Protein AF-A0A969BAE3-F1 (afdb_monomer)

Structure (mmCIF, N/CA/C/O backbone):
data_AF-A0A969BAE3-F1
#
_entry.id   AF-A0A969BAE3-F1
#
loop_
_atom_site.group_PDB
_atom_site.id
_atom_site.type_symbol
_atom_site.label_atom_id
_atom_site.label_alt_id
_atom_site.label_comp_id
_atom_site.label_asym_id
_atom_site.label_entity_id
_atom_site.label_seq_id
_atom_site.pdbx_PDB_ins_code
_atom_site.Cartn_x
_atom_site.Cartn_y
_atom_site.Cartn_z
_atom_site.occupancy
_atom_site.B_iso_or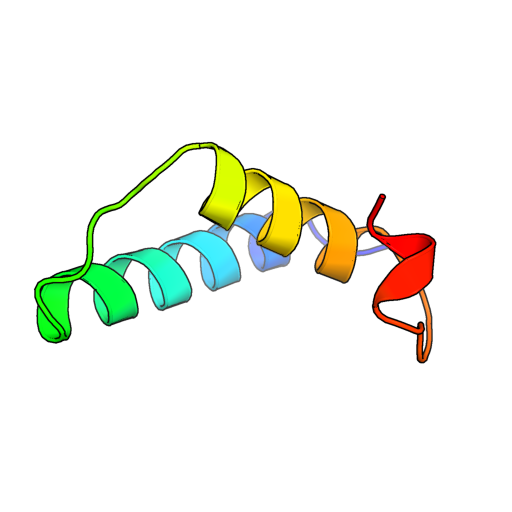_equiv
_atom_site.auth_seq_id
_atom_site.auth_comp_id
_atom_site.auth_asym_id
_atom_site.auth_atom_id
_atom_site.pdbx_PDB_model_num
ATOM 1 N N . MET A 1 1 ? 0.700 -0.719 -19.667 1.00 53.00 1 MET A N 1
ATOM 2 C CA . MET A 1 1 ? -0.117 0.378 -19.102 1.00 53.00 1 MET A CA 1
ATOM 3 C C . MET A 1 1 ? -1.105 -0.242 -18.123 1.00 53.00 1 MET A C 1
ATOM 5 O O . MET A 1 1 ? -2.017 -0.938 -18.560 1.00 53.00 1 MET A O 1
ATOM 9 N N . LEU A 1 2 ? -0.873 -0.100 -16.817 1.00 60.00 2 LEU A N 1
ATOM 10 C CA . LEU A 1 2 ? -1.857 -0.511 -15.812 1.00 60.00 2 LEU A CA 1
ATOM 11 C C . LEU A 1 2 ? -3.055 0.436 -15.904 1.00 60.00 2 LEU A C 1
ATOM 13 O O . LEU A 1 2 ? -2.874 1.648 -15.989 1.00 60.00 2 LEU A O 1
ATOM 17 N N . ARG A 1 3 ? -4.268 -0.118 -15.951 1.00 74.12 3 ARG A N 1
ATOM 18 C CA . ARG A 1 3 ? -5.500 0.680 -15.969 1.00 74.12 3 ARG A CA 1
ATOM 19 C C . ARG A 1 3 ? -5.677 1.313 -14.589 1.00 74.12 3 ARG A C 1
ATOM 21 O O . ARG A 1 3 ? -5.447 0.630 -13.590 1.00 74.12 3 ARG A O 1
ATOM 28 N N . GLU A 1 4 ? -6.078 2.581 -14.523 1.00 72.31 4 GLU A N 1
ATOM 29 C CA . GLU A 1 4 ? -6.305 3.284 -13.247 1.00 72.31 4 GLU A CA 1
ATOM 30 C C . GLU A 1 4 ? -7.276 2.508 -12.341 1.00 72.31 4 GLU A C 1
ATOM 32 O O . GLU A 1 4 ? -7.002 2.333 -11.153 1.00 72.31 4 GLU A O 1
ATOM 37 N N . ASP A 1 5 ? -8.290 1.876 -12.940 1.00 82.62 5 ASP A N 1
ATOM 38 C CA . ASP A 1 5 ? -9.240 0.978 -12.269 1.00 82.62 5 ASP A CA 1
ATOM 39 C C . ASP A 1 5 ? -8.562 -0.145 -11.462 1.00 82.62 5 ASP A C 1
ATOM 41 O O . ASP A 1 5 ? -9.035 -0.549 -10.395 1.00 82.62 5 ASP A O 1
ATOM 45 N N . THR A 1 6 ? -7.437 -0.678 -11.952 1.00 89.06 6 THR A N 1
ATOM 46 C CA . THR A 1 6 ? -6.688 -1.736 -11.261 1.00 89.06 6 THR A CA 1
ATOM 47 C C . THR A 1 6 ? -6.031 -1.201 -9.993 1.00 89.06 6 THR A C 1
ATOM 49 O O . THR A 1 6 ? -6.088 -1.869 -8.961 1.00 89.06 6 THR A O 1
ATOM 52 N N . ARG A 1 7 ? -5.455 0.006 -10.032 1.00 90.12 7 ARG A N 1
ATOM 53 C CA . ARG A 1 7 ? -4.803 0.610 -8.859 1.00 90.12 7 ARG A CA 1
ATOM 54 C C . ARG A 1 7 ? -5.813 0.901 -7.756 1.00 90.12 7 ARG A C 1
ATOM 56 O O . ARG A 1 7 ? -5.573 0.551 -6.600 1.00 90.12 7 ARG A O 1
ATOM 63 N N . GLU A 1 8 ? -6.969 1.454 -8.109 1.00 93.12 8 GLU A N 1
ATOM 64 C CA . GLU A 1 8 ? -8.044 1.705 -7.145 1.00 93.12 8 GLU A CA 1
ATOM 65 C C . GLU A 1 8 ? -8.580 0.408 -6.527 1.00 93.12 8 GLU A C 1
ATOM 67 O O . GLU A 1 8 ? -8.724 0.307 -5.304 1.00 93.12 8 GLU A O 1
ATOM 72 N N . THR A 1 9 ? -8.802 -0.616 -7.356 1.00 95.31 9 THR A N 1
ATOM 73 C CA . THR A 1 9 ? -9.282 -1.929 -6.903 1.00 95.31 9 THR A CA 1
ATOM 74 C C . THR A 1 9 ? -8.309 -2.569 -5.915 1.00 95.31 9 THR A C 1
ATOM 76 O O . THR A 1 9 ? -8.709 -3.014 -4.838 1.00 95.31 9 THR A O 1
ATOM 79 N N . VAL A 1 10 ? -7.016 -2.582 -6.240 1.00 95.69 10 VAL A N 1
ATOM 80 C CA . VAL A 1 10 ? -5.981 -3.161 -5.374 1.00 95.69 10 VAL A CA 1
ATOM 81 C C . VAL A 1 10 ? -5.865 -2.379 -4.067 1.00 95.69 10 VAL A C 1
ATOM 83 O O . VAL A 1 10 ? -5.792 -2.985 -2.995 1.00 95.69 10 VAL A O 1
ATOM 86 N N . LYS A 1 11 ? -5.908 -1.043 -4.122 1.00 95.94 11 LYS A N 1
ATOM 87 C CA . LYS A 1 11 ? -5.883 -0.196 -2.923 1.00 95.94 11 LYS A CA 1
ATOM 88 C C . LYS A 1 11 ? -7.064 -0.490 -2.000 1.00 95.94 11 LYS A C 1
ATOM 90 O O . LYS A 1 11 ? -6.875 -0.569 -0.783 1.00 95.94 11 LYS A O 1
ATOM 95 N N . LYS A 1 12 ? -8.260 -0.708 -2.556 1.00 97.25 12 LYS A N 1
ATOM 96 C CA . LYS A 1 12 ? -9.447 -1.116 -1.792 1.00 97.25 12 LYS A CA 1
ATOM 97 C C . LYS A 1 12 ? -9.240 -2.475 -1.118 1.00 97.25 12 LYS A C 1
ATOM 99 O O . LYS A 1 12 ? -9.381 -2.559 0.100 1.00 97.25 12 LYS A O 1
ATOM 104 N N . ILE A 1 13 ? -8.813 -3.492 -1.870 1.00 97.75 13 ILE A N 1
ATOM 105 C CA . ILE A 1 13 ? -8.542 -4.844 -1.342 1.00 97.75 13 ILE A CA 1
ATOM 106 C C . ILE A 1 13 ? -7.512 -4.795 -0.207 1.00 97.75 13 ILE A C 1
ATOM 108 O O . ILE A 1 13 ? -7.700 -5.406 0.847 1.00 97.75 13 ILE A O 1
ATOM 112 N N . PHE A 1 14 ? -6.425 -4.046 -0.394 1.00 97.94 14 PHE A N 1
ATOM 113 C CA . PHE A 1 14 ? -5.386 -3.915 0.621 1.00 97.94 14 PHE A CA 1
ATOM 114 C C . PHE A 1 14 ? -5.892 -3.186 1.872 1.00 97.94 14 PHE A C 1
ATOM 116 O O . PHE A 1 14 ? -5.595 -3.602 2.992 1.00 97.94 14 PHE A O 1
ATOM 123 N N . THR A 1 15 ? -6.708 -2.144 1.702 1.00 98.06 15 THR A N 1
ATOM 124 C CA . THR A 1 15 ? -7.317 -1.412 2.822 1.00 98.06 15 THR A CA 1
ATOM 125 C C . THR A 1 15 ? -8.231 -2.318 3.646 1.00 98.06 15 THR A C 1
ATOM 127 O O . THR A 1 15 ? -8.081 -2.373 4.868 1.00 98.06 15 THR A O 1
ATOM 130 N N . GLU A 1 16 ? -9.116 -3.073 2.991 1.00 98.50 16 GLU A N 1
ATOM 131 C CA . GLU A 1 16 ? -10.013 -4.040 3.642 1.00 98.50 16 GLU A CA 1
ATOM 132 C C . GLU A 1 16 ? -9.224 -5.129 4.385 1.00 98.50 16 GLU A C 1
ATOM 134 O O . GLU A 1 16 ? -9.574 -5.518 5.502 1.00 98.50 16 GLU A O 1
ATOM 139 N N . TYR A 1 17 ? -8.112 -5.596 3.805 1.00 98.50 17 TYR A N 1
ATOM 140 C CA . TYR A 1 17 ? -7.215 -6.543 4.464 1.00 98.50 17 TYR A CA 1
ATOM 141 C C . TYR A 1 17 ? -6.619 -5.968 5.757 1.00 98.50 17 TYR A C 1
ATOM 143 O O . TYR A 1 17 ? -6.649 -6.637 6.795 1.00 98.50 17 TYR A O 1
ATOM 151 N N . LEU A 1 18 ? -6.099 -4.735 5.718 1.00 98.50 18 LEU A N 1
ATOM 152 C CA . LEU A 1 18 ? -5.529 -4.081 6.899 1.00 98.50 18 LEU A CA 1
ATOM 153 C C . LEU A 1 18 ? -6.583 -3.909 7.998 1.00 98.50 18 LEU A C 1
ATOM 155 O O . LEU A 1 18 ? -6.309 -4.247 9.148 1.00 98.50 18 LEU A O 1
ATOM 159 N N . GLU A 1 19 ? -7.790 -3.459 7.650 1.00 98.19 19 GLU A N 1
ATOM 160 C CA . GLU A 1 19 ? -8.905 -3.315 8.597 1.00 98.19 19 GLU A CA 1
ATOM 161 C C . GLU A 1 19 ? -9.278 -4.644 9.247 1.00 98.19 19 GLU A C 1
ATOM 163 O O . GLU A 1 19 ? -9.308 -4.746 10.474 1.00 98.19 19 GLU A O 1
ATOM 168 N N . LYS A 1 20 ? -9.491 -5.687 8.437 1.00 98.56 20 LYS A N 1
ATOM 169 C CA . LYS A 1 20 ? -9.870 -7.021 8.918 1.00 98.56 20 LYS A CA 1
ATOM 170 C C . LYS A 1 20 ? -8.825 -7.621 9.861 1.00 98.56 20 LYS A C 1
ATOM 172 O O . LYS A 1 20 ? -9.163 -8.440 10.714 1.00 98.56 20 LYS A O 1
ATOM 177 N N . LYS A 1 21 ? -7.556 -7.241 9.703 1.00 98.25 21 LYS A N 1
ATOM 178 C CA . LYS A 1 21 ? -6.441 -7.685 10.551 1.00 98.25 21 LYS A CA 1
ATOM 179 C C . LYS A 1 21 ? -6.107 -6.719 11.693 1.00 98.25 21 LYS A C 1
ATOM 181 O O . LYS A 1 21 ? -5.185 -7.000 12.455 1.00 98.25 21 LYS A O 1
ATOM 186 N N . GLY A 1 22 ? -6.821 -5.598 11.823 1.00 97.88 22 GLY A N 1
ATOM 187 C CA . GLY A 1 22 ? -6.530 -4.569 12.826 1.00 97.88 22 GLY A CA 1
ATOM 188 C C . GLY A 1 22 ? -5.173 -3.885 12.621 1.00 97.88 22 GLY A C 1
ATOM 189 O O . GLY A 1 22 ? -4.568 -3.389 13.569 1.00 97.88 22 GLY A O 1
ATOM 190 N N . HIS A 1 23 ? -4.649 -3.890 11.396 1.00 98.38 23 HIS A N 1
ATOM 191 C CA . HIS A 1 23 ? -3.387 -3.249 11.057 1.00 98.38 23 HIS A CA 1
ATOM 192 C C . HIS A 1 23 ? -3.583 -1.763 10.755 1.00 98.38 23 HIS A C 1
ATOM 194 O O . HIS A 1 23 ? -4.590 -1.335 10.190 1.00 98.38 23 HIS A O 1
ATOM 200 N N . ARG A 1 24 ? -2.575 -0.957 11.101 1.00 97.94 24 ARG A N 1
ATOM 201 C CA . ARG A 1 24 ? -2.590 0.478 10.814 1.00 97.94 24 ARG A CA 1
ATOM 202 C C . ARG A 1 24 ? -2.496 0.722 9.309 1.00 97.94 24 ARG A C 1
ATOM 204 O O . ARG A 1 24 ? -1.634 0.166 8.632 1.00 97.94 24 ARG A O 1
ATOM 211 N N . LYS A 1 25 ? -3.343 1.624 8.823 1.00 98.06 25 LYS A N 1
ATOM 212 C CA . LYS A 1 25 ? -3.260 2.216 7.488 1.00 98.06 25 LYS A CA 1
ATOM 213 C C . LYS A 1 25 ? -2.272 3.375 7.553 1.00 98.06 25 LYS A C 1
ATOM 215 O O . LYS A 1 25 ? -2.609 4.419 8.106 1.00 98.06 25 LYS A O 1
ATOM 220 N N . THR A 1 26 ? -1.057 3.179 7.061 1.00 97.81 26 THR A N 1
ATOM 221 C CA . THR A 1 26 ? -0.020 4.218 7.087 1.00 97.81 26 THR A CA 1
ATOM 222 C C . THR A 1 26 ? 0.357 4.629 5.665 1.00 97.81 26 THR A C 1
ATOM 224 O O . THR A 1 26 ? 0.235 3.795 4.761 1.00 97.81 26 THR A O 1
ATOM 227 N N . PRO A 1 27 ? 0.788 5.882 5.437 1.00 96.81 27 PRO A N 1
ATOM 228 C CA . PRO A 1 27 ? 1.208 6.341 4.114 1.00 96.81 27 PRO A CA 1
ATOM 229 C C . PRO A 1 27 ? 2.289 5.454 3.488 1.00 96.81 27 PRO A C 1
ATOM 231 O O . PRO A 1 27 ? 2.205 5.145 2.305 1.00 96.81 27 PRO A O 1
ATOM 234 N N . GLU A 1 28 ? 3.235 4.955 4.286 1.00 95.56 28 GLU A N 1
ATOM 235 C CA . GLU A 1 28 ? 4.351 4.118 3.825 1.00 95.56 28 GLU A CA 1
ATOM 236 C C . GLU A 1 28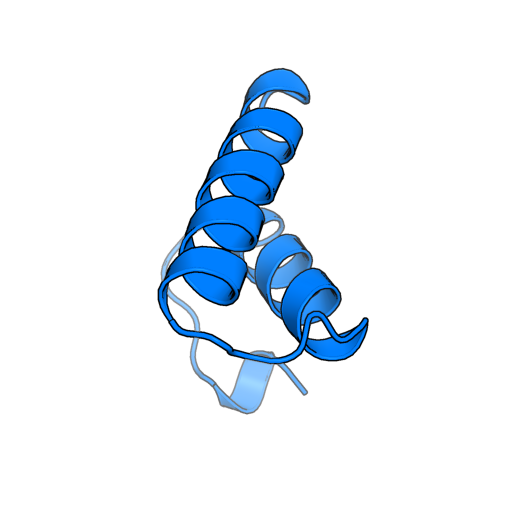 ? 3.857 2.796 3.228 1.00 95.56 28 GLU A C 1
ATOM 238 O O . GLU A 1 28 ? 4.375 2.330 2.220 1.00 95.56 28 GLU A O 1
ATOM 243 N N . ARG A 1 29 ? 2.801 2.202 3.800 1.00 96.19 29 ARG A N 1
ATOM 244 C CA . ARG A 1 29 ? 2.210 0.969 3.258 1.00 96.19 29 ARG A CA 1
ATOM 245 C C . ARG A 1 29 ? 1.572 1.188 1.889 1.00 96.19 29 ARG A C 1
ATOM 247 O O . ARG A 1 29 ? 1.621 0.286 1.058 1.00 96.19 29 ARG A O 1
ATOM 254 N N . TYR A 1 30 ? 0.967 2.353 1.664 1.00 96.19 30 TYR A N 1
ATOM 255 C CA . TYR A 1 30 ? 0.398 2.691 0.360 1.00 96.19 30 TYR A CA 1
ATOM 256 C C . TYR A 1 30 ? 1.481 3.095 -0.639 1.00 96.19 30 TYR A C 1
ATOM 258 O O . TYR A 1 30 ? 1.391 2.685 -1.786 1.00 96.19 30 TYR A O 1
ATOM 266 N N . ALA A 1 31 ? 2.534 3.789 -0.198 1.00 93.12 31 ALA A N 1
ATOM 267 C CA . ALA A 1 31 ? 3.683 4.106 -1.042 1.00 93.12 31 ALA A CA 1
ATOM 268 C C . ALA A 1 31 ? 4.368 2.833 -1.568 1.00 93.12 31 ALA A C 1
ATOM 270 O O . ALA A 1 31 ? 4.636 2.733 -2.759 1.00 93.12 31 ALA A O 1
ATOM 271 N N . ILE A 1 32 ? 4.560 1.818 -0.713 1.00 92.69 32 ILE A N 1
ATOM 272 C CA . ILE A 1 32 ? 5.086 0.513 -1.147 1.00 92.69 32 ILE A CA 1
ATOM 273 C C .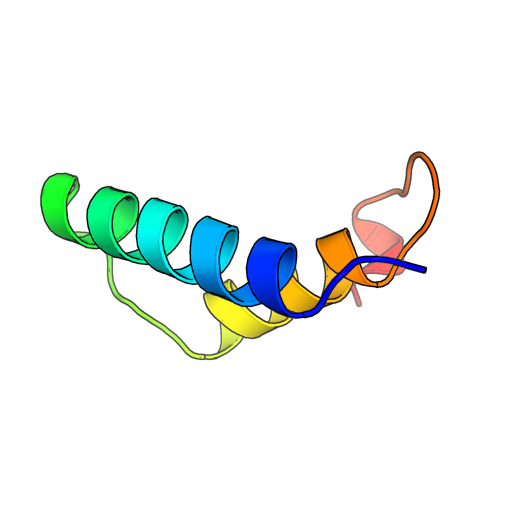 ILE A 1 32 ? 4.135 -0.154 -2.147 1.00 92.69 32 ILE A C 1
ATOM 275 O O . ILE A 1 32 ? 4.586 -0.676 -3.161 1.00 92.69 32 ILE A O 1
ATOM 279 N N . LEU A 1 33 ? 2.822 -0.145 -1.888 1.00 94.00 33 LEU A N 1
ATOM 280 C CA . LEU A 1 33 ? 1.843 -0.719 -2.814 1.00 94.00 33 LEU A CA 1
ATOM 281 C C . LEU A 1 33 ? 1.900 -0.034 -4.189 1.00 94.00 33 LEU A C 1
ATOM 283 O O . LEU A 1 33 ? 1.918 -0.719 -5.209 1.00 94.00 33 LEU A O 1
ATOM 287 N N . ASP A 1 34 ? 1.960 1.296 -4.214 1.00 91.12 34 ASP A N 1
ATOM 288 C CA . ASP A 1 34 ? 2.045 2.080 -5.446 1.00 91.12 34 ASP A CA 1
ATOM 289 C C . ASP A 1 34 ? 3.360 1.813 -6.198 1.00 91.12 34 ASP A C 1
ATOM 291 O O . ASP A 1 34 ? 3.346 1.693 -7.425 1.00 91.12 34 ASP A O 1
ATOM 295 N N . GLU A 1 35 ? 4.476 1.645 -5.484 1.00 90.38 35 GLU A N 1
ATOM 296 C CA . GLU A 1 35 ? 5.783 1.329 -6.069 1.00 90.38 35 GLU A CA 1
ATOM 297 C C . GLU A 1 35 ? 5.803 -0.064 -6.718 1.00 90.38 35 GLU A C 1
ATOM 299 O O . GLU A 1 35 ? 6.242 -0.212 -7.859 1.00 90.38 35 GLU A O 1
ATOM 304 N N . ILE A 1 36 ? 5.235 -1.077 -6.049 1.00 90.25 36 ILE A N 1
ATOM 305 C CA . ILE A 1 36 ? 5.094 -2.442 -6.591 1.00 90.25 36 ILE A CA 1
ATOM 306 C C . ILE A 1 36 ? 4.325 -2.421 -7.916 1.00 90.25 36 ILE A C 1
ATOM 308 O O . ILE A 1 36 ? 4.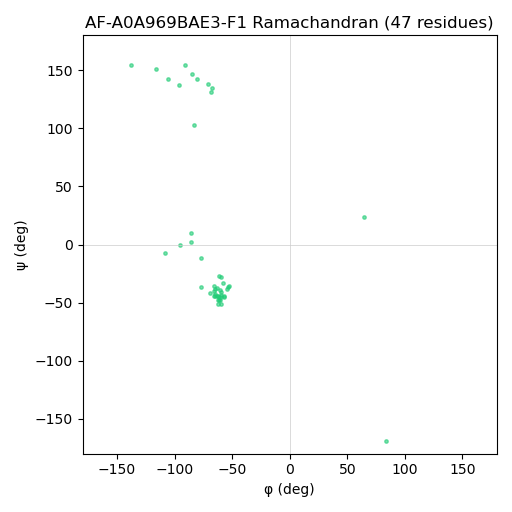727 -3.066 -8.879 1.00 90.25 36 ILE A O 1
ATOM 312 N N . TYR A 1 37 ? 3.234 -1.653 -7.979 1.00 89.12 37 TYR A N 1
ATOM 313 C CA . TYR A 1 37 ? 2.403 -1.500 -9.180 1.00 89.12 37 TYR A CA 1
ATOM 314 C C . TYR A 1 37 ? 2.908 -0.409 -10.139 1.00 89.12 37 TYR A C 1
ATOM 316 O O . TYR A 1 37 ? 2.201 -0.025 -11.076 1.00 89.12 37 TYR A O 1
ATOM 324 N N . SER A 1 38 ? 4.099 0.138 -9.916 1.00 88.19 38 SER A N 1
ATOM 325 C CA . SER A 1 38 ? 4.776 1.037 -10.859 1.00 88.19 38 SER A CA 1
ATOM 326 C C . SER A 1 38 ? 5.973 0.371 -11.535 1.00 88.19 38 SER A C 1
ATOM 328 O O . SER A 1 38 ? 6.523 0.935 -12.479 1.00 88.19 38 SER A O 1
ATOM 330 N N . ARG A 1 39 ? 6.339 -0.839 -11.102 1.00 87.69 39 ARG A N 1
ATOM 331 C CA . ARG A 1 39 ? 7.430 -1.637 -11.660 1.00 87.69 39 ARG A CA 1
ATOM 332 C C . ARG A 1 39 ? 6.890 -2.793 -12.482 1.00 87.69 39 ARG A C 1
ATOM 334 O O . ARG A 1 39 ? 5.913 -3.436 -12.108 1.00 87.69 39 ARG A O 1
ATOM 341 N N . ASP A 1 40 ? 7.580 -3.080 -13.575 1.00 86.69 40 ASP A N 1
ATOM 342 C CA . ASP A 1 40 ? 7.354 -4.285 -14.360 1.00 86.69 40 ASP A CA 1
ATOM 343 C C . ASP A 1 40 ? 8.363 -5.367 -13.940 1.00 86.69 40 ASP A C 1
ATOM 345 O O . ASP A 1 40 ? 9.554 -5.097 -13.786 1.00 86.69 40 ASP A O 1
ATOM 349 N N . GLY A 1 41 ? 7.897 -6.608 -13.791 1.00 86.69 41 GLY A N 1
ATOM 350 C CA . GLY A 1 41 ? 8.749 -7.757 -13.471 1.00 86.69 41 GLY A CA 1
ATOM 351 C C . GLY A 1 41 ? 9.066 -7.938 -11.981 1.00 86.69 41 GLY A C 1
ATOM 352 O O . GLY A 1 41 ? 8.438 -7.351 -11.102 1.00 86.69 41 GLY A O 1
ATOM 353 N N . HIS A 1 42 ? 10.016 -8.831 -11.698 1.00 90.00 42 HIS A N 1
ATOM 354 C CA . HIS A 1 42 ? 10.494 -9.088 -10.340 1.00 90.00 42 HIS A CA 1
ATOM 355 C C . HIS A 1 42 ? 11.512 -8.025 -9.924 1.00 90.00 42 HIS A C 1
ATOM 357 O O . HIS A 1 42 ? 12.337 -7.606 -10.734 1.00 90.00 42 HIS A O 1
ATOM 363 N N . PHE A 1 43 ? 11.472 -7.618 -8.659 1.00 86.94 43 PHE A N 1
ATOM 364 C CA . PHE A 1 43 ? 12.410 -6.661 -8.083 1.00 86.94 43 PHE A CA 1
ATOM 365 C C . PHE A 1 43 ? 12.837 -7.118 -6.683 1.00 86.94 43 PHE A C 1
ATOM 367 O O . PHE A 1 43 ? 12.098 -7.832 -5.998 1.00 86.94 43 PHE A O 1
ATOM 374 N N . ASP A 1 44 ? 14.019 -6.676 -6.260 1.00 89.38 44 ASP A N 1
ATOM 375 C CA . ASP A 1 44 ? 14.571 -6.957 -4.935 1.00 89.38 44 ASP A CA 1
ATOM 376 C C . ASP A 1 44 ? 14.179 -5.881 -3.921 1.00 89.38 44 ASP A C 1
ATOM 378 O O . ASP A 1 44 ? 13.958 -4.724 -4.274 1.00 89.38 44 ASP A O 1
ATOM 382 N N . ILE A 1 45 ? 14.145 -6.226 -2.634 1.00 85.44 45 ILE A N 1
ATOM 383 C CA . ILE A 1 45 ? 13.788 -5.275 -1.567 1.00 85.44 45 ILE A CA 1
ATOM 384 C C . ILE A 1 45 ? 14.702 -4.042 -1.533 1.00 85.44 45 ILE A C 1
ATOM 386 O O . ILE A 1 45 ? 14.235 -2.945 -1.247 1.00 85.44 45 ILE A O 1
ATOM 390 N N . GLU A 1 46 ? 15.980 -4.204 -1.875 1.00 85.44 46 GLU A N 1
ATOM 391 C CA . GLU A 1 46 ? 16.957 -3.108 -1.914 1.00 85.44 46 GLU A CA 1
ATOM 392 C C . GLU A 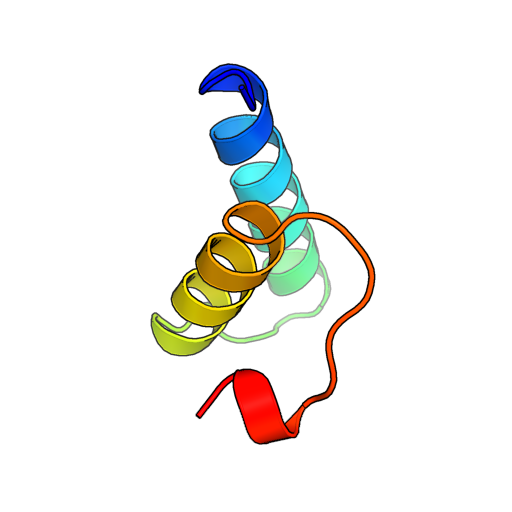1 46 ? 16.575 -2.035 -2.928 1.00 85.44 4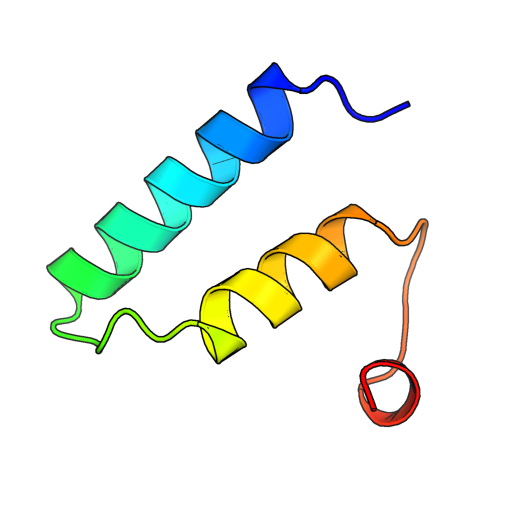6 GLU A C 1
ATOM 394 O O . GLU A 1 46 ? 16.885 -0.866 -2.747 1.00 85.44 46 GLU A O 1
ATOM 399 N N . SER A 1 47 ? 15.843 -2.422 -3.971 1.00 81.44 47 SER 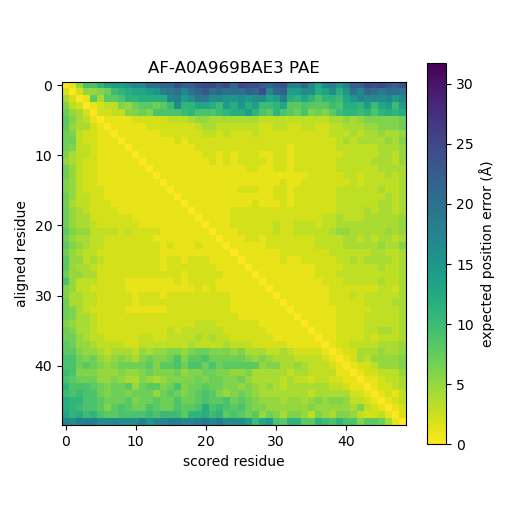A N 1
ATOM 400 C CA . SER A 1 47 ? 15.387 -1.483 -4.980 1.00 81.44 47 SER A CA 1
ATOM 401 C C . SER A 1 47 ? 14.195 -0.640 -4.519 1.00 81.44 47 SER A C 1
ATOM 403 O O . SER A 1 47 ? 13.851 0.296 -5.226 1.00 81.44 47 SER A O 1
ATOM 405 N N . LEU A 1 48 ? 13.532 -0.962 -3.398 1.00 75.56 48 LEU A N 1
ATOM 406 C CA . LEU A 1 48 ? 12.410 -0.186 -2.836 1.00 75.56 48 LEU A CA 1
ATOM 407 C C . LEU A 1 48 ? 12.862 0.981 -1.928 1.00 75.56 48 LEU A C 1
ATOM 409 O O . LEU A 1 48 ? 12.000 1.653 -1.359 1.00 75.56 48 LEU A O 1
ATOM 413 N N . 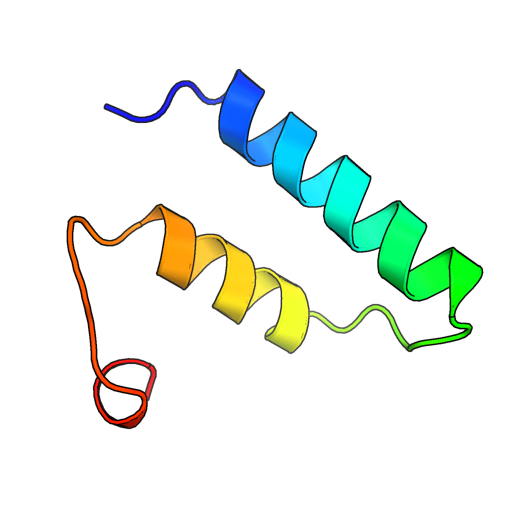TYR A 1 49 ? 14.177 1.199 -1.783 1.00 63.31 49 TYR A N 1
ATOM 414 C CA . TYR A 1 49 ? 14.795 2.282 -1.006 1.00 63.31 49 TYR A CA 1
ATOM 415 C C . TYR A 1 49 ? 15.355 3.403 -1.884 1.00 63.31 49 TYR A C 1
ATOM 417 O O . TYR A 1 49 ? 15.905 3.097 -2.965 1.00 63.31 49 TYR A O 1
#

Mean predicted aligned error: 4.24 Å

Sequence (49 aa):
MLREDTRETVKKIFTEYLEKKGHRKTPERYAILDEIYSRDGHFDIESLY

pLDDT: mean 89.9, std 10.35, range [53.0, 98.56]

Solvent-accessible surface area (backbone atoms only — not comparable to full-atom values): 3196 Å² total; per-residue (Å²): 133,85,56,70,69,54,57,56,52,50,50,48,55,52,50,53,51,29,57,78,68,74,46,85,90,48,73,67,64,51,51,52,53,52,50,60,75,72,52,82,80,90,82,58,77,76,73,79,107

Foldseek 3Di:
DDDPVVLVVVVVVVVVVCVVVVHDDDPV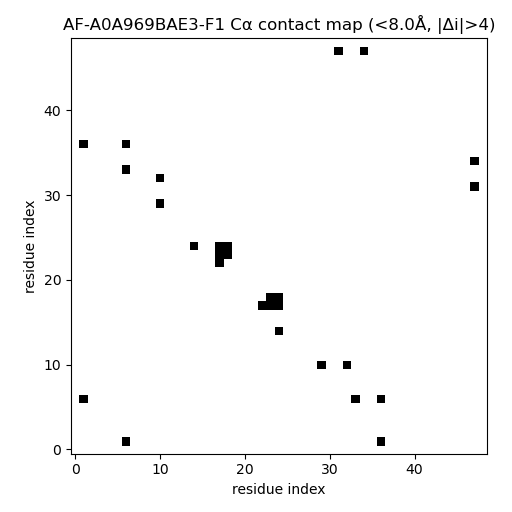VSLLVVVVVVDDDDDDPVVSD

Secondary structure (DSSP, 8-state):
---HHHHHHHHHHHHHHHHHTT----HHHHHHHHHHTTS-S---GGGG-

Nearest PDB structures (foldseek):
  6d57-assembly1_B  TM=8.243E-01  e=4.312E-01  Campylobacter jejuni
  4ets-assembly1_A  TM=7.816E-01  e=6.336E-01  Campylobacter jejuni subsp. jejuni
  2fe3-assembly1_B  TM=8.148E-01  e=4.689E+00  Bacillus subtilis

Radius of gyration: 11.84 Å; Cα contacts (8 Å, |Δi|>4): 14; chains: 1; bounding box: 27×15×32 Å